Protein AF-A0A421JZM2-F1 (afdb_monomer_lite)

Radius of gyration: 16.65 Å; chains: 1; bounding box: 40×44×39 Å

Secondary structure (DSSP, 8-state):
-HHHHHHHHHHHHHHHHH-TTPPP--PPPHHHHHHHHHHHT--HHHHHHHHHHHHT----HHHHHHHHHHHHTT-EEEEEEEEETTTTEEEEEEEEEETTEEESS-TT--HHHHHHHHHHHHHHHHHHHHHS-TTSPPP-

pLDDT: mean 90.66, std 5.54, range [67.44, 96.5]

Structure (mmCIF, N/CA/C/O backbone):
data_AF-A0A421JZM2-F1
#
_entry.id   AF-A0A421JZM2-F1
#
loop_
_atom_site.group_PDB
_atom_site.id
_atom_site.type_symbol
_atom_site.label_atom_id
_atom_site.label_alt_id
_atom_site.label_comp_id
_atom_site.label_asym_id
_atom_site.label_entity_id
_atom_site.label_seq_id
_atom_site.pdbx_PDB_ins_code
_atom_site.Cartn_x
_atom_site.Cartn_y
_atom_site.Cartn_z
_atom_site.occupancy
_atom_site.B_iso_or_equiv
_atom_site.auth_seq_id
_atom_site.auth_comp_id
_atom_site.auth_asym_id
_atom_site.auth_atom_id
_atom_site.pdbx_PDB_model_num
ATOM 1 N N . MET A 1 1 ? 0.691 8.384 -10.180 1.00 84.94 1 MET A N 1
ATOM 2 C CA . MET A 1 1 ? 1.780 7.888 -9.319 1.00 84.94 1 MET A CA 1
ATOM 3 C C . MET A 1 1 ? 1.243 6.915 -8.282 1.00 84.94 1 MET A C 1
ATOM 5 O O . MET A 1 1 ? 1.487 5.733 -8.445 1.00 84.94 1 MET A O 1
ATOM 9 N N . ALA A 1 2 ? 0.437 7.363 -7.310 1.00 88.62 2 ALA A N 1
ATOM 10 C CA . ALA A 1 2 ? -0.110 6.487 -6.267 1.00 88.62 2 ALA A CA 1
ATOM 11 C C . ALA A 1 2 ? -0.905 5.282 -6.801 1.00 88.62 2 ALA A C 1
ATOM 13 O O . ALA A 1 2 ? -0.619 4.161 -6.407 1.00 88.62 2 ALA A O 1
ATOM 14 N N . ASN A 1 3 ? -1.833 5.491 -7.742 1.00 91.06 3 ASN A N 1
ATOM 15 C CA . ASN A 1 3 ? -2.617 4.383 -8.307 1.00 91.06 3 ASN A CA 1
ATOM 16 C C . ASN A 1 3 ? -1.737 3.337 -8.999 1.00 91.06 3 ASN A C 1
ATOM 18 O O . ASN A 1 3 ? -1.894 2.160 -8.726 1.00 91.06 3 ASN A O 1
ATOM 22 N N . PHE A 1 4 ? -0.752 3.760 -9.799 1.00 92.81 4 PHE A N 1
ATOM 23 C CA . PHE A 1 4 ? 0.203 2.834 -10.416 1.00 92.81 4 PHE A CA 1
ATOM 24 C C . PHE A 1 4 ? 1.011 2.050 -9.381 1.00 92.81 4 PHE A C 1
ATOM 26 O O . PHE A 1 4 ? 1.233 0.862 -9.564 1.00 92.81 4 PHE A O 1
ATOM 33 N N . TYR A 1 5 ? 1.428 2.688 -8.285 1.00 92.94 5 TYR A N 1
ATOM 34 C CA . TYR A 1 5 ? 2.101 1.978 -7.198 1.00 92.94 5 TYR A CA 1
ATOM 35 C C . TYR A 1 5 ? 1.182 0.932 -6.551 1.00 92.94 5 TYR A C 1
ATOM 37 O O . TYR A 1 5 ? 1.602 -0.200 -6.345 1.00 92.94 5 TYR A O 1
ATOM 45 N N . LEU A 1 6 ? -0.075 1.289 -6.268 1.00 94.56 6 LEU A N 1
ATOM 46 C CA . LEU A 1 6 ? -1.064 0.372 -5.692 1.00 94.56 6 LEU A CA 1
ATOM 47 C C . LEU A 1 6 ? -1.367 -0.800 -6.637 1.00 94.56 6 LEU A C 1
ATOM 49 O O . LEU A 1 6 ? -1.368 -1.942 -6.199 1.00 94.56 6 LEU A O 1
ATOM 53 N N . GLU A 1 7 ? -1.549 -0.538 -7.930 1.00 95.31 7 GLU A N 1
ATOM 54 C CA . GLU A 1 7 ? -1.757 -1.574 -8.950 1.00 95.31 7 GLU A CA 1
ATOM 55 C C . GLU A 1 7 ? -0.528 -2.482 -9.091 1.00 95.31 7 GLU A C 1
ATOM 57 O O . GLU A 1 7 ? -0.653 -3.703 -9.179 1.00 95.31 7 GLU A O 1
ATOM 62 N N . ASN A 1 8 ? 0.684 -1.918 -9.092 1.00 95.62 8 ASN A N 1
ATOM 63 C CA . ASN A 1 8 ? 1.913 -2.710 -9.116 1.00 95.62 8 ASN A CA 1
ATOM 64 C C . ASN A 1 8 ? 2.023 -3.575 -7.853 1.00 95.62 8 ASN A C 1
ATOM 66 O O . ASN A 1 8 ? 2.390 -4.740 -7.948 1.00 95.62 8 ASN A O 1
ATOM 70 N N . MET A 1 9 ? 1.645 -3.046 -6.690 1.00 95.94 9 MET A N 1
ATOM 71 C CA . MET A 1 9 ? 1.610 -3.804 -5.442 1.00 95.94 9 MET A CA 1
ATOM 72 C C . MET A 1 9 ? 0.620 -4.977 -5.514 1.00 95.94 9 MET A C 1
ATOM 74 O O . MET A 1 9 ? 0.983 -6.080 -5.132 1.00 95.94 9 MET A O 1
ATOM 78 N N . GLU A 1 10 ? -0.586 -4.792 -6.058 1.00 96.50 10 GLU A N 1
ATOM 79 C CA . GLU A 1 10 ? -1.571 -5.879 -6.246 1.00 96.50 10 GLU A CA 1
ATOM 80 C C . GLU A 1 10 ? -1.045 -6.982 -7.181 1.00 96.50 10 GLU A C 1
ATOM 82 O O . GLU A 1 10 ? -1.233 -8.172 -6.917 1.00 96.50 10 GLU A O 1
ATOM 87 N N . ASN A 1 11 ? -0.324 -6.606 -8.244 1.00 96.19 11 ASN A N 1
ATOM 88 C CA . ASN A 1 11 ? 0.353 -7.562 -9.127 1.00 96.19 11 ASN A CA 1
ATOM 89 C C . ASN A 1 11 ? 1.450 -8.349 -8.396 1.00 96.19 11 ASN A C 1
ATOM 91 O O . ASN A 1 11 ? 1.534 -9.570 -8.509 1.00 96.19 11 ASN A O 1
ATOM 95 N N . GLU A 1 12 ? 2.318 -7.654 -7.664 1.00 96.38 12 GLU A N 1
ATOM 96 C CA . GLU A 1 12 ? 3.450 -8.270 -6.969 1.00 96.38 12 GLU A CA 1
ATOM 97 C C . GLU A 1 12 ? 2.998 -9.149 -5.800 1.00 96.38 12 GLU A C 1
ATOM 99 O O . GLU A 1 12 ? 3.540 -10.234 -5.599 1.00 96.38 12 GLU A O 1
ATOM 104 N N . LEU A 1 13 ? 1.957 -8.731 -5.079 1.00 95.69 13 LEU A N 1
ATOM 105 C CA . LEU A 1 13 ? 1.296 -9.556 -4.073 1.00 95.69 13 LEU A CA 1
ATOM 106 C C . LEU A 1 13 ? 0.633 -10.787 -4.698 1.00 95.69 13 LEU A C 1
ATOM 108 O O . LEU A 1 13 ? 0.682 -11.854 -4.099 1.00 95.69 13 LEU A O 1
ATOM 112 N N . GLY A 1 14 ? 0.066 -10.671 -5.903 1.00 94.69 14 GLY A N 1
ATOM 113 C CA . GLY A 1 14 ? -0.458 -11.813 -6.659 1.00 94.69 14 GLY A CA 1
ATOM 114 C C . GLY A 1 14 ? 0.622 -12.853 -6.958 1.00 94.69 14 GLY A C 1
ATOM 115 O O . GLY A 1 14 ? 0.430 -14.037 -6.691 1.00 94.69 14 GLY A O 1
ATOM 116 N N . LYS A 1 15 ? 1.798 -12.410 -7.420 1.00 94.19 15 LYS A N 1
ATOM 117 C CA . LYS A 1 15 ? 2.962 -13.294 -7.616 1.00 94.19 15 LYS A CA 1
ATOM 118 C C . LYS A 1 15 ? 3.388 -13.953 -6.310 1.00 94.19 15 LYS A C 1
ATOM 120 O O . LYS A 1 15 ? 3.609 -15.158 -6.291 1.00 94.19 15 LYS A O 1
ATOM 125 N N . LYS A 1 16 ? 3.452 -13.180 -5.223 1.00 93.44 16 LYS A N 1
ATOM 126 C CA . LYS A 1 16 ? 3.843 -13.693 -3.907 1.00 93.44 16 LYS A CA 1
ATOM 127 C C . LYS A 1 16 ? 2.844 -14.665 -3.296 1.00 93.44 16 LYS A C 1
ATOM 129 O O . LYS A 1 16 ? 3.232 -15.593 -2.601 1.00 93.44 16 LYS A O 1
ATOM 134 N N . TYR A 1 17 ? 1.559 -14.460 -3.548 1.00 91.56 17 TYR A N 1
ATOM 135 C CA . TYR A 1 17 ? 0.520 -15.384 -3.117 1.00 91.56 17 TYR A CA 1
ATOM 136 C C . TYR A 1 17 ? 0.690 -16.763 -3.784 1.00 91.56 17 TYR A C 1
ATOM 138 O O . TYR A 1 17 ? 0.471 -17.779 -3.135 1.00 91.56 17 TYR A O 1
ATOM 146 N N . VAL A 1 18 ? 1.136 -16.806 -5.047 1.00 90.25 18 VAL A N 1
ATOM 147 C CA . VAL A 1 18 ? 1.440 -18.060 -5.766 1.00 90.25 18 VAL A CA 1
ATOM 148 C C . VAL A 1 18 ? 2.808 -18.640 -5.379 1.00 90.25 18 VAL A C 1
ATOM 150 O O . VAL A 1 18 ? 2.960 -19.857 -5.304 1.00 90.25 18 VAL A O 1
ATOM 153 N N . ASP A 1 19 ? 3.802 -17.783 -5.152 1.00 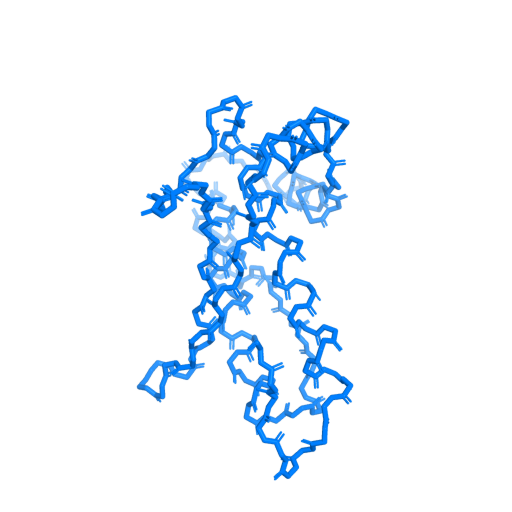89.06 19 ASP A N 1
ATOM 154 C CA . ASP A 1 19 ? 5.163 -18.143 -4.747 1.00 89.06 19 ASP A CA 1
ATOM 155 C C . ASP A 1 19 ? 5.603 -17.273 -3.565 1.00 89.06 19 ASP A C 1
ATOM 157 O O . ASP A 1 19 ? 6.060 -16.141 -3.740 1.00 89.06 19 ASP A O 1
ATOM 161 N N . ASN A 1 20 ? 5.502 -17.808 -2.346 1.00 84.25 20 ASN A N 1
ATOM 162 C CA . ASN A 1 20 ? 5.806 -17.057 -1.124 1.00 84.25 20 ASN A CA 1
ATOM 163 C C . ASN A 1 20 ? 7.284 -16.629 -1.001 1.00 84.25 20 ASN A C 1
ATOM 165 O O . ASN A 1 20 ? 7.603 -15.793 -0.152 1.00 84.25 20 ASN A O 1
ATOM 169 N N . SER A 1 21 ? 8.175 -17.158 -1.851 1.00 87.69 21 SER A N 1
ATOM 170 C CA . SER A 1 21 ? 9.578 -16.747 -1.930 1.00 87.69 21 SER A CA 1
ATOM 171 C C . SER A 1 21 ? 9.793 -15.481 -2.767 1.00 87.69 21 SER A C 1
ATOM 173 O O . SER A 1 21 ? 10.870 -14.885 -2.710 1.00 87.69 21 SER A O 1
ATOM 175 N N . HIS A 1 22 ? 8.773 -15.040 -3.511 1.00 91.88 22 HIS A N 1
ATOM 176 C CA . HIS A 1 22 ? 8.823 -13.826 -4.318 1.00 91.88 22 HIS A CA 1
ATOM 177 C C . HIS A 1 22 ? 9.000 -12.575 -3.444 1.00 91.88 22 HIS A C 1
ATOM 179 O O . HIS A 1 22 ? 8.247 -12.320 -2.496 1.00 91.88 22 HIS A O 1
ATOM 185 N N . GLU A 1 23 ? 9.986 -11.751 -3.793 1.00 92.19 23 GLU A N 1
ATOM 186 C CA . GLU A 1 23 ? 10.197 -10.441 -3.179 1.00 92.19 23 GLU A CA 1
ATOM 187 C C . GLU A 1 23 ? 9.359 -9.382 -3.902 1.00 92.19 23 GLU A C 1
ATOM 189 O O . GLU A 1 23 ? 9.506 -9.158 -5.104 1.00 92.19 23 GLU A O 1
ATOM 194 N N . VAL A 1 24 ? 8.487 -8.701 -3.160 1.00 92.81 24 VAL A N 1
ATOM 195 C CA . VAL A 1 24 ? 7.584 -7.685 -3.711 1.00 92.81 24 VAL A CA 1
ATOM 196 C C . VAL A 1 24 ? 8.361 -6.443 -4.141 1.00 92.81 24 VAL A C 1
ATOM 198 O O . VAL A 1 24 ? 9.040 -5.809 -3.331 1.00 92.81 24 VAL A O 1
ATOM 201 N N . ASN A 1 25 ? 8.186 -6.028 -5.399 1.00 93.12 25 ASN A N 1
ATOM 202 C CA . ASN A 1 25 ? 8.686 -4.747 -5.896 1.00 93.12 25 ASN A CA 1
ATOM 203 C C . ASN A 1 25 ? 7.594 -3.939 -6.612 1.00 93.12 25 ASN A C 1
ATOM 205 O O . ASN A 1 25 ? 7.461 -3.977 -7.833 1.00 93.12 25 ASN A O 1
ATOM 209 N N . ALA A 1 26 ? 6.859 -3.126 -5.853 1.00 92.56 26 ALA A N 1
ATOM 210 C CA . ALA A 1 26 ? 5.790 -2.270 -6.375 1.00 92.56 26 ALA A CA 1
ATOM 211 C C . ALA A 1 26 ? 6.279 -0.991 -7.089 1.00 92.56 26 ALA A C 1
ATOM 213 O O . ALA A 1 26 ? 5.503 -0.057 -7.305 1.00 92.56 26 ALA A O 1
ATOM 214 N N . SER A 1 27 ? 7.571 -0.895 -7.424 1.00 91.75 27 SER A N 1
ATOM 215 C CA . SER A 1 27 ? 8.117 0.301 -8.069 1.00 91.75 27 SER A CA 1
ATOM 216 C C . SER A 1 27 ? 7.499 0.549 -9.445 1.00 91.75 27 SER A C 1
ATOM 218 O O . SER A 1 27 ? 7.036 -0.378 -10.107 1.00 91.75 27 SER A O 1
ATOM 220 N N . LEU A 1 28 ? 7.492 1.807 -9.895 1.00 92.44 28 LEU A N 1
ATOM 221 C CA . LEU A 1 28 ? 7.088 2.130 -11.262 1.00 92.44 28 LEU A CA 1
ATOM 222 C C . LEU A 1 28 ? 8.028 1.454 -12.264 1.00 92.44 28 LEU A C 1
ATOM 224 O O . LEU A 1 28 ? 9.246 1.470 -12.100 1.00 92.44 28 LEU A O 1
ATOM 228 N N . THR A 1 29 ? 7.449 0.913 -13.329 1.00 91.69 29 THR A N 1
ATOM 229 C CA . THR A 1 29 ? 8.196 0.506 -14.524 1.00 91.69 29 THR A CA 1
ATOM 230 C C . THR A 1 29 ? 8.700 1.733 -15.288 1.00 91.69 29 THR A C 1
ATOM 232 O O . THR A 1 29 ? 8.120 2.816 -15.179 1.00 91.69 29 THR A O 1
ATOM 235 N N . ASP A 1 30 ? 9.728 1.570 -16.125 1.00 91.25 30 ASP A N 1
ATOM 236 C CA . ASP A 1 30 ? 10.280 2.662 -16.947 1.00 91.25 30 ASP A CA 1
ATOM 237 C C . ASP A 1 30 ? 9.217 3.344 -17.825 1.00 91.25 30 ASP A C 1
ATOM 239 O O . ASP A 1 30 ? 9.245 4.562 -18.033 1.00 91.25 30 ASP A O 1
ATOM 243 N N . SER A 1 31 ? 8.249 2.570 -18.327 1.00 93.25 31 SER A N 1
ATOM 244 C CA . SER A 1 31 ? 7.132 3.090 -19.115 1.00 93.25 31 SER A CA 1
ATOM 245 C C . SER A 1 31 ? 6.175 3.924 -18.264 1.00 93.25 31 SER A C 1
ATOM 247 O O . SER A 1 31 ? 5.868 5.050 -18.648 1.00 93.25 31 SER A O 1
ATOM 249 N N . GLN A 1 32 ? 5.755 3.426 -17.094 1.00 93.81 32 GLN A N 1
ATOM 250 C CA . GLN A 1 32 ? 4.898 4.171 -16.161 1.00 93.81 32 GLN A CA 1
ATOM 251 C C . GLN A 1 32 ? 5.585 5.446 -15.657 1.00 93.81 32 GLN A C 1
ATOM 253 O O . GLN A 1 32 ? 4.947 6.493 -15.533 1.00 93.81 32 GLN A O 1
ATOM 258 N N . TYR A 1 33 ? 6.890 5.371 -15.385 1.00 92.38 33 TYR A N 1
ATOM 259 C CA . TYR A 1 33 ? 7.708 6.516 -15.000 1.00 92.38 33 TYR A CA 1
ATOM 260 C C . TYR A 1 33 ? 7.688 7.587 -16.095 1.00 92.38 33 TYR A C 1
ATOM 262 O O . TYR A 1 33 ? 7.329 8.738 -15.843 1.00 92.38 33 TYR A O 1
ATOM 270 N N . SER A 1 34 ? 8.007 7.190 -17.330 1.00 91.62 34 SER A N 1
ATOM 271 C CA . SER A 1 34 ? 8.041 8.091 -18.485 1.00 91.62 34 SER A CA 1
ATOM 272 C C . SER A 1 34 ? 6.671 8.710 -18.769 1.00 91.62 34 SER A C 1
ATOM 274 O O . SER A 1 34 ? 6.578 9.911 -19.015 1.00 91.62 34 SER A O 1
ATOM 276 N N . GLU A 1 35 ? 5.598 7.918 -18.686 1.00 93.12 35 GLU A N 1
ATOM 277 C CA . GLU A 1 35 ? 4.226 8.389 -18.886 1.00 93.12 35 GLU A CA 1
ATOM 278 C C . GLU A 1 35 ? 3.836 9.452 -17.854 1.00 93.12 35 GLU A C 1
ATOM 280 O O . GLU A 1 35 ? 3.352 10.526 -18.218 1.00 93.12 35 GLU A O 1
ATOM 285 N N . LEU A 1 36 ? 4.060 9.179 -16.565 1.00 91.44 36 LEU A N 1
ATOM 286 C CA . LEU A 1 36 ? 3.724 10.111 -15.491 1.00 91.44 36 LEU A CA 1
ATOM 287 C C . LEU A 1 36 ? 4.530 11.400 -15.604 1.00 91.44 36 LEU A C 1
ATOM 289 O O . LEU A 1 36 ? 3.956 12.483 -15.509 1.00 91.44 36 LEU A O 1
ATOM 293 N N . LYS A 1 37 ? 5.833 11.285 -15.857 1.00 91.56 37 LYS A N 1
ATOM 294 C CA . LYS A 1 37 ? 6.705 12.436 -16.061 1.00 91.56 37 LYS A CA 1
ATOM 295 C C . LYS A 1 37 ? 6.190 13.331 -17.188 1.00 91.56 37 LYS A C 1
ATOM 297 O O . LYS A 1 37 ? 5.966 14.521 -16.980 1.00 91.56 37 LYS A O 1
ATOM 302 N N . SER A 1 38 ? 5.940 12.752 -18.364 1.00 92.06 38 SER A N 1
ATOM 303 C CA . SER A 1 38 ? 5.435 13.493 -19.523 1.00 92.06 38 SER A CA 1
ATOM 304 C C . SER A 1 38 ? 4.048 14.089 -19.289 1.00 92.06 38 SER A C 1
ATOM 306 O O . SER A 1 38 ? 3.767 15.180 -19.773 1.00 92.06 38 SER A O 1
ATOM 308 N N . LYS A 1 39 ? 3.179 13.406 -18.536 1.00 92.75 39 LYS A N 1
ATOM 309 C CA . LYS A 1 39 ? 1.830 13.893 -18.221 1.00 92.75 39 LYS A CA 1
ATOM 310 C C . LYS A 1 39 ? 1.838 15.159 -17.363 1.00 92.75 39 LYS A C 1
ATOM 312 O O . LYS A 1 39 ? 0.945 15.988 -17.524 1.00 92.75 39 LYS A O 1
ATOM 317 N N . TYR A 1 40 ? 2.788 15.276 -16.439 1.00 90.81 40 TYR A N 1
ATOM 318 C CA . TYR A 1 40 ? 2.856 16.394 -15.495 1.00 90.81 40 TYR A CA 1
ATOM 319 C C . TYR A 1 40 ? 3.911 17.449 -15.854 1.00 90.81 40 TYR A C 1
ATOM 321 O O . TYR A 1 40 ? 3.997 18.444 -15.145 1.00 90.81 40 TYR A O 1
ATOM 329 N N . ASP A 1 41 ? 4.654 17.255 -16.950 1.00 93.69 41 ASP A N 1
ATOM 330 C CA . ASP A 1 41 ? 5.723 18.155 -17.414 1.00 93.69 41 ASP A CA 1
ATOM 331 C C . ASP A 1 41 ? 6.789 18.425 -16.334 1.00 93.69 41 ASP A C 1
ATOM 333 O O . ASP A 1 41 ? 7.179 19.559 -16.074 1.00 93.69 41 ASP A O 1
ATOM 337 N N . ILE A 1 42 ? 7.225 17.353 -15.663 1.00 92.88 42 ILE A N 1
ATOM 338 C CA . ILE A 1 42 ? 8.222 17.387 -14.580 1.00 92.88 42 ILE A CA 1
ATOM 339 C C . ILE A 1 42 ? 9.552 16.834 -15.111 1.00 92.88 42 ILE A C 1
ATOM 341 O O . ILE A 1 42 ? 9.563 15.959 -15.981 1.00 92.88 42 ILE A O 1
ATOM 345 N N . ASP A 1 43 ? 10.686 17.330 -14.616 1.00 92.62 43 ASP A N 1
ATOM 346 C CA . ASP A 1 43 ? 11.990 16.760 -14.962 1.00 92.62 43 ASP A CA 1
ATOM 347 C C . ASP A 1 43 ? 12.285 15.438 -14.222 1.00 92.62 43 ASP A C 1
ATOM 349 O O . ASP A 1 43 ? 11.561 15.014 -13.320 1.00 92.62 43 ASP A O 1
ATOM 353 N N . ASP A 1 44 ? 13.343 14.737 -14.643 1.00 89.19 44 ASP A N 1
ATOM 354 C CA . ASP A 1 44 ? 13.671 13.420 -14.087 1.00 89.19 44 ASP A CA 1
ATOM 355 C C . ASP A 1 44 ? 14.076 13.465 -12.610 1.00 89.19 44 ASP A C 1
ATOM 357 O O . ASP A 1 44 ? 13.744 12.539 -11.874 1.00 89.19 44 ASP A O 1
ATOM 361 N N . PHE A 1 45 ? 14.785 14.505 -12.169 1.00 91.19 45 PHE A N 1
ATOM 362 C CA . PHE A 1 45 ? 15.283 14.580 -10.796 1.00 91.19 45 PHE A CA 1
ATOM 363 C C . PHE A 1 45 ? 14.161 14.945 -9.829 1.00 91.19 45 PHE A C 1
ATOM 365 O O . PHE A 1 45 ? 14.001 14.290 -8.800 1.00 91.19 45 PHE A O 1
ATOM 372 N N . GLU A 1 46 ? 13.342 15.932 -10.188 1.00 92.31 46 GLU A N 1
ATOM 373 C CA . GLU A 1 46 ? 12.191 16.341 -9.390 1.00 92.31 46 GLU A CA 1
ATOM 374 C C . GLU A 1 46 ? 11.172 15.203 -9.270 1.00 92.31 46 GLU A C 1
ATOM 376 O O . GLU A 1 46 ? 10.677 14.922 -8.176 1.00 92.31 46 GLU A O 1
ATOM 381 N N . PHE A 1 47 ? 10.893 14.486 -10.363 1.00 92.62 47 PHE A N 1
ATOM 382 C CA . PHE A 1 47 ? 9.975 13.353 -10.304 1.00 92.62 47 PHE A CA 1
ATOM 383 C C . PHE A 1 47 ? 10.523 12.213 -9.432 1.00 92.62 47 PHE A C 1
ATOM 385 O O . PHE A 1 47 ? 9.772 11.640 -8.639 1.00 92.62 47 PHE A O 1
ATOM 392 N N . ALA A 1 48 ? 11.820 11.900 -9.536 1.00 90.50 48 ALA A N 1
ATOM 393 C CA . ALA A 1 48 ? 12.454 10.884 -8.700 1.00 90.50 48 ALA A CA 1
ATOM 394 C C . ALA A 1 48 ? 12.365 11.238 -7.207 1.00 90.50 48 ALA A C 1
ATOM 396 O O . ALA A 1 48 ? 12.024 10.377 -6.395 1.00 90.50 48 ALA A O 1
ATOM 397 N N . ASP A 1 49 ? 12.613 12.498 -6.842 1.00 92.94 49 ASP A N 1
ATOM 398 C CA . ASP A 1 49 ? 12.499 12.968 -5.460 1.00 92.94 49 ASP A CA 1
ATOM 399 C C . ASP A 1 49 ? 11.057 12.866 -4.948 1.00 92.94 49 ASP A C 1
ATOM 401 O O . ASP A 1 49 ? 10.817 12.295 -3.882 1.00 92.94 49 ASP A O 1
ATOM 405 N N . LEU A 1 50 ? 10.077 13.329 -5.730 1.00 90.94 50 LEU A N 1
ATOM 406 C CA . LEU A 1 50 ? 8.657 13.229 -5.380 1.00 90.94 50 LEU A CA 1
ATOM 407 C C . LEU A 1 50 ? 8.206 11.776 -5.196 1.00 90.94 50 LEU A C 1
ATOM 409 O O . LEU A 1 50 ? 7.478 11.461 -4.250 1.00 90.94 50 LEU A O 1
ATOM 413 N N . TYR A 1 51 ? 8.639 10.885 -6.087 1.00 91.44 51 TYR A N 1
ATOM 414 C CA . TYR A 1 51 ? 8.300 9.471 -6.009 1.00 91.44 51 TYR A CA 1
ATOM 415 C C . TYR A 1 51 ? 8.943 8.792 -4.794 1.00 91.44 51 TYR A C 1
ATOM 417 O O . TYR A 1 51 ? 8.268 8.064 -4.063 1.00 91.44 51 TYR A O 1
ATOM 425 N N . ASN A 1 52 ? 10.212 9.097 -4.517 1.00 90.25 52 ASN A N 1
ATOM 426 C CA . ASN A 1 52 ? 10.910 8.611 -3.331 1.00 90.25 52 ASN A CA 1
ATOM 427 C C . ASN A 1 52 ? 10.234 9.078 -2.035 1.00 90.25 52 ASN A C 1
ATOM 429 O O . ASN A 1 52 ? 10.120 8.303 -1.086 1.00 90.25 52 ASN A O 1
ATOM 433 N N . GLU A 1 53 ? 9.780 10.330 -1.970 1.00 91.31 53 GLU A N 1
ATOM 434 C CA . GLU A 1 53 ? 9.065 10.840 -0.798 1.00 91.31 53 GLU A CA 1
ATOM 435 C C . GLU A 1 53 ? 7.691 10.186 -0.635 1.00 91.31 53 GLU A C 1
ATOM 437 O O . GLU A 1 53 ? 7.314 9.826 0.482 1.00 91.31 53 GLU A O 1
ATOM 442 N N . PHE A 1 54 ? 6.977 9.936 -1.736 1.00 90.38 54 PHE A N 1
ATOM 443 C CA . PHE A 1 54 ? 5.732 9.169 -1.716 1.00 90.38 54 PHE A CA 1
ATOM 444 C C . PHE A 1 54 ? 5.920 7.767 -1.117 1.00 90.38 54 PHE A C 1
ATOM 446 O O . PHE A 1 54 ? 5.168 7.382 -0.222 1.00 90.38 54 PHE A O 1
ATOM 453 N N . GLN A 1 55 ? 6.95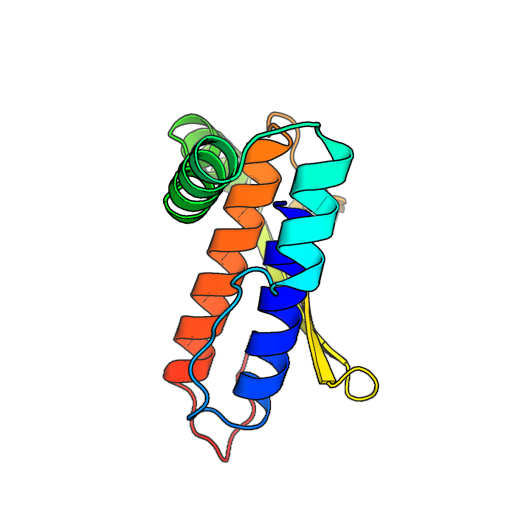7 7.030 -1.526 1.00 86.12 55 GLN A N 1
ATOM 454 C CA . GLN A 1 55 ? 7.234 5.685 -1.001 1.00 86.12 55 GLN A CA 1
ATOM 455 C C . GLN A 1 55 ? 7.583 5.672 0.498 1.00 86.12 55 GLN A C 1
ATOM 457 O O . GLN A 1 55 ? 7.414 4.654 1.167 1.00 86.12 55 GLN A O 1
ATOM 462 N N . LYS A 1 56 ? 8.053 6.796 1.050 1.00 88.88 56 LYS A N 1
ATOM 463 C CA . LYS A 1 56 ? 8.395 6.938 2.475 1.00 88.88 56 LYS A CA 1
ATOM 464 C C . LYS A 1 56 ? 7.235 7.444 3.332 1.00 88.88 56 LYS A C 1
ATOM 466 O O . LYS A 1 56 ? 7.412 7.594 4.547 1.00 88.88 56 LYS A O 1
ATOM 471 N N . MET A 1 57 ? 6.074 7.742 2.741 1.00 89.44 57 MET A N 1
ATOM 472 C CA . MET A 1 57 ? 4.933 8.275 3.481 1.00 89.44 57 MET A CA 1
ATOM 473 C C . MET A 1 57 ? 4.455 7.291 4.548 1.00 89.44 57 MET A C 1
ATOM 475 O O . MET A 1 57 ? 4.329 6.089 4.331 1.00 89.44 57 MET A O 1
ATOM 479 N N . LYS A 1 58 ? 4.177 7.828 5.736 1.00 88.50 58 LYS A N 1
ATOM 480 C CA . LYS A 1 58 ? 3.708 7.067 6.899 1.00 88.50 58 LYS A CA 1
ATOM 481 C C . LYS A 1 58 ? 2.311 7.529 7.300 1.00 88.50 58 LYS A C 1
ATOM 483 O O . LYS A 1 58 ? 1.972 8.686 7.039 1.00 88.50 58 LYS A O 1
ATOM 488 N N . PRO A 1 59 ? 1.532 6.685 8.005 1.00 89.62 59 PRO A N 1
ATOM 489 C CA . PRO A 1 59 ? 0.262 7.099 8.586 1.00 89.62 59 PRO A CA 1
ATOM 490 C C . PRO A 1 59 ? 0.377 8.414 9.360 1.00 89.62 59 PRO A C 1
ATOM 492 O O . PRO A 1 59 ? 1.187 8.534 10.291 1.00 89.62 59 PRO A O 1
ATOM 495 N N . THR A 1 60 ? -0.439 9.396 8.977 1.00 92.19 60 THR A N 1
ATOM 496 C CA . THR A 1 60 ? -0.474 10.713 9.620 1.00 92.19 60 THR A CA 1
ATOM 497 C C . THR A 1 60 ? -1.064 10.596 11.030 1.00 92.19 60 THR A C 1
ATOM 499 O O . THR A 1 60 ? -1.749 9.631 11.375 1.00 92.19 60 THR A O 1
ATOM 502 N N . LYS A 1 61 ? -0.817 11.599 11.884 1.00 94.31 61 LYS A N 1
ATOM 503 C CA . LYS A 1 61 ? -1.488 11.674 13.197 1.00 94.31 61 LYS A CA 1
ATOM 504 C C . LYS A 1 61 ? -3.006 11.784 13.055 1.00 94.31 61 LYS A C 1
ATOM 506 O O . LYS A 1 61 ? -3.725 11.249 13.889 1.00 94.31 61 LYS A O 1
ATOM 511 N N . HIS A 1 62 ? -3.458 12.482 12.018 1.00 95.62 62 HIS A N 1
ATOM 512 C CA . HIS A 1 62 ? -4.870 12.665 11.728 1.00 95.62 62 HIS A CA 1
ATOM 513 C C . HIS A 1 62 ? -5.524 11.339 11.328 1.00 95.62 62 HIS A C 1
ATOM 515 O O . HIS A 1 62 ? -6.439 10.924 12.023 1.00 95.62 62 HIS A O 1
ATOM 521 N N . LEU A 1 63 ? -4.965 10.606 10.356 1.00 94.88 63 LEU A N 1
ATOM 522 C CA . LEU A 1 63 ? -5.402 9.252 9.995 1.00 94.88 63 LEU A CA 1
ATOM 523 C C . LEU A 1 63 ? -5.527 8.351 11.229 1.00 94.88 63 LEU A C 1
ATOM 525 O O . LEU A 1 63 ? -6.576 7.755 11.442 1.00 94.88 63 LEU A O 1
ATOM 529 N N . LYS A 1 64 ? -4.495 8.299 12.082 1.00 94.00 64 LYS A N 1
ATOM 530 C CA . LYS A 1 64 ? -4.544 7.508 13.325 1.00 94.00 64 LYS A CA 1
ATOM 531 C C . LYS A 1 64 ? -5.699 7.932 14.231 1.00 94.00 64 LYS A C 1
ATOM 533 O O . LYS A 1 64 ? -6.489 7.092 14.632 1.00 94.00 64 LYS A O 1
ATOM 538 N N . SER A 1 65 ? -5.838 9.231 14.491 1.00 95.38 65 SER A N 1
ATOM 539 C CA . SER A 1 65 ? -6.919 9.758 15.329 1.00 95.38 65 SER A CA 1
ATOM 540 C C . SER A 1 65 ? -8.309 9.470 14.756 1.00 95.38 65 SER A C 1
ATOM 542 O O . SER A 1 65 ? -9.235 9.219 15.523 1.00 95.38 65 SER A O 1
ATOM 544 N N . THR A 1 66 ? -8.471 9.533 13.433 1.00 94.75 66 THR A N 1
ATOM 545 C CA . THR A 1 66 ? -9.741 9.256 12.756 1.00 94.75 66 THR A CA 1
ATOM 546 C C . THR A 1 66 ? -10.095 7.774 12.860 1.00 94.75 66 THR A C 1
ATOM 548 O O . THR A 1 66 ? -11.227 7.446 13.208 1.00 94.75 66 THR A O 1
ATOM 551 N N . LEU A 1 67 ? -9.123 6.878 12.655 1.00 94.38 67 LEU A N 1
ATOM 552 C CA . LEU A 1 67 ? -9.315 5.436 12.837 1.00 94.38 67 LEU A CA 1
ATOM 553 C C . LEU A 1 67 ? -9.601 5.070 14.299 1.00 94.38 67 LEU A C 1
ATOM 555 O O . LEU A 1 67 ? -10.508 4.283 14.554 1.00 94.38 67 LEU A O 1
ATOM 559 N N . ASP A 1 68 ? -8.899 5.678 15.258 1.00 94.19 68 ASP A N 1
ATOM 560 C CA . ASP A 1 68 ? -9.124 5.453 16.691 1.00 94.19 68 ASP A CA 1
ATOM 561 C C . ASP A 1 68 ? -10.538 5.890 17.110 1.00 94.19 68 ASP A C 1
ATOM 563 O O . ASP A 1 68 ? -11.232 5.177 17.838 1.00 94.19 68 ASP A O 1
ATOM 567 N N . ALA A 1 69 ? -10.997 7.051 16.630 1.00 93.88 69 ALA A N 1
ATOM 568 C CA . ALA A 1 69 ? -12.347 7.545 16.892 1.00 93.88 69 ALA A CA 1
ATOM 569 C C . ALA A 1 69 ? -13.419 6.658 16.240 1.00 93.88 69 ALA A C 1
ATOM 571 O O . ALA A 1 69 ? -14.445 6.367 16.860 1.00 93.88 69 ALA A O 1
ATOM 572 N N . PHE A 1 70 ? -13.172 6.201 15.011 1.00 94.50 70 PHE A N 1
ATOM 573 C CA . PHE A 1 70 ? -14.056 5.276 14.314 1.00 94.50 70 PHE A CA 1
ATOM 574 C C . PHE A 1 70 ? -14.165 3.939 15.060 1.00 94.50 70 PHE A C 1
ATOM 576 O O . PHE A 1 70 ? -15.277 3.502 15.366 1.00 94.50 70 PHE A O 1
ATOM 583 N N . ALA A 1 71 ? -13.040 3.358 15.481 1.00 93.50 71 ALA A N 1
ATOM 584 C CA . ALA A 1 71 ? -13.014 2.148 16.299 1.00 93.50 71 ALA A CA 1
ATOM 585 C C . ALA A 1 71 ? -13.746 2.338 17.640 1.00 93.50 71 ALA A C 1
ATOM 587 O O . ALA A 1 71 ? -14.568 1.509 18.031 1.00 93.50 71 ALA A O 1
ATOM 588 N N . ALA A 1 72 ? -13.542 3.473 18.318 1.00 94.38 72 ALA A N 1
ATOM 589 C CA . ALA A 1 72 ? -14.239 3.803 19.564 1.00 94.38 72 ALA A CA 1
ATOM 590 C C . ALA A 1 72 ? -15.766 3.934 19.398 1.00 94.38 72 ALA A C 1
ATOM 592 O O . ALA A 1 72 ? -16.510 3.754 20.364 1.00 94.38 72 ALA A O 1
ATOM 593 N N . SER A 1 73 ? -16.249 4.218 18.184 1.00 92.12 73 SER A N 1
ATOM 594 C CA . SER A 1 73 ? -17.682 4.236 17.867 1.00 92.12 73 SER A CA 1
ATOM 595 C C . SER A 1 73 ? -18.284 2.840 17.637 1.00 92.12 73 SER A C 1
ATOM 597 O O . SER A 1 73 ? -19.499 2.716 17.464 1.00 92.12 73 SER A O 1
ATOM 599 N N . GLY A 1 74 ? -17.457 1.790 17.694 1.00 93.50 74 GLY A N 1
ATOM 600 C CA . GLY A 1 74 ? -17.821 0.413 17.361 1.00 93.50 74 GLY A CA 1
ATOM 601 C C . GLY A 1 74 ? -17.684 0.098 15.871 1.00 93.50 74 GLY A C 1
ATOM 602 O O . GLY A 1 74 ? -18.360 -0.809 15.392 1.00 93.50 74 GLY A O 1
ATOM 603 N N . GLY A 1 75 ? -16.882 0.881 15.143 1.00 93.69 75 GLY A N 1
ATOM 604 C CA . GLY A 1 75 ? -16.555 0.627 13.746 1.00 93.69 75 GLY A CA 1
ATOM 605 C C . GLY A 1 75 ? -15.374 -0.332 13.587 1.00 93.69 75 GLY A C 1
ATOM 606 O O . GLY A 1 75 ? -14.480 -0.355 14.429 1.00 93.69 75 GLY A O 1
ATOM 607 N N . ASN A 1 76 ? -15.356 -1.090 12.496 1.00 92.69 76 ASN A N 1
ATOM 608 C CA . ASN A 1 76 ? -14.262 -1.976 12.108 1.00 92.69 76 ASN A CA 1
ATOM 609 C C . ASN A 1 76 ? -13.733 -1.587 10.728 1.00 92.69 76 ASN A C 1
ATOM 611 O O . ASN A 1 76 ? -14.483 -1.118 9.872 1.00 92.69 76 ASN A O 1
ATOM 615 N N . VAL A 1 77 ? -12.428 -1.759 10.535 1.00 92.00 77 VAL A N 1
ATOM 616 C CA . VAL A 1 77 ? -11.776 -1.595 9.235 1.00 92.00 77 VAL A CA 1
ATOM 617 C C . VAL A 1 77 ? -11.489 -2.989 8.710 1.00 92.00 77 VAL A C 1
ATOM 619 O O . VAL A 1 77 ? -10.691 -3.712 9.305 1.00 92.00 77 VAL A O 1
ATOM 622 N N . ASP A 1 78 ? -12.134 -3.338 7.610 1.00 91.31 78 ASP A N 1
ATOM 623 C CA . ASP A 1 78 ? -12.041 -4.650 6.992 1.00 91.31 78 ASP A CA 1
ATOM 624 C C . ASP A 1 78 ? -11.106 -4.548 5.778 1.00 91.31 78 ASP A C 1
ATOM 626 O O . ASP A 1 78 ? -11.273 -3.677 4.919 1.00 91.31 78 ASP A O 1
ATOM 630 N N . ILE A 1 79 ? -10.082 -5.403 5.735 1.00 91.88 79 ILE A N 1
ATOM 631 C CA . ILE A 1 79 ? -9.136 -5.515 4.617 1.00 91.88 79 ILE A CA 1
ATOM 632 C C . ILE A 1 79 ? -9.425 -6.845 3.933 1.00 91.88 79 ILE A C 1
ATOM 634 O O . ILE A 1 79 ? -9.225 -7.897 4.530 1.00 91.88 79 ILE A O 1
ATOM 638 N N . GLU A 1 80 ? -9.864 -6.793 2.682 1.00 90.50 80 GLU A N 1
ATOM 639 C CA . GLU A 1 80 ? -10.273 -7.976 1.927 1.00 90.50 80 GLU A CA 1
ATOM 640 C C . GLU A 1 80 ? -9.331 -8.182 0.732 1.00 90.50 80 GLU A C 1
ATOM 642 O O . GLU A 1 80 ? -9.458 -7.490 -0.285 1.00 90.50 80 GLU A O 1
ATOM 647 N N . PRO A 1 81 ? -8.351 -9.095 0.840 1.00 91.25 81 PRO A N 1
ATOM 648 C CA . PRO A 1 81 ? -7.571 -9.543 -0.301 1.00 91.25 81 PRO A CA 1
ATOM 649 C C . PRO A 1 81 ? -8.322 -10.635 -1.077 1.00 91.25 81 PRO A C 1
ATOM 651 O O . PRO A 1 81 ? -8.782 -11.620 -0.503 1.00 91.25 81 PRO A O 1
ATOM 654 N N . VAL A 1 82 ? -8.412 -10.489 -2.398 1.00 92.81 82 VAL A N 1
ATOM 655 C CA . VAL A 1 82 ? -9.038 -11.468 -3.297 1.00 92.81 82 VAL A CA 1
ATOM 656 C C . VAL A 1 82 ? -8.089 -11.777 -4.445 1.00 92.81 82 VAL A C 1
ATOM 658 O O . VAL A 1 82 ? -7.740 -10.889 -5.227 1.00 92.81 82 VAL A O 1
ATOM 661 N N . PHE A 1 83 ? -7.680 -13.040 -4.563 1.00 92.75 83 PHE A N 1
ATOM 662 C CA . PHE A 1 83 ? -6.836 -13.476 -5.670 1.00 92.75 83 PHE A CA 1
ATOM 663 C C . PHE A 1 83 ? -7.669 -13.625 -6.948 1.00 92.75 83 PHE A C 1
ATOM 665 O O . PHE A 1 83 ? -8.593 -14.434 -7.026 1.00 92.75 83 PHE A O 1
ATOM 672 N N . ASP A 1 84 ? -7.344 -12.824 -7.959 1.00 92.44 84 ASP A N 1
ATOM 673 C CA . ASP A 1 84 ? -7.868 -12.948 -9.312 1.00 92.44 84 ASP A CA 1
ATOM 674 C C . ASP A 1 84 ? -6.943 -13.854 -10.126 1.00 92.44 84 ASP A C 1
ATOM 676 O O . ASP A 1 84 ? -5.896 -13.431 -10.622 1.00 92.44 84 ASP A O 1
ATOM 680 N N . GLU A 1 85 ? -7.355 -15.109 -10.299 1.00 89.12 85 GLU A N 1
ATOM 681 C CA . GLU A 1 85 ? -6.605 -16.10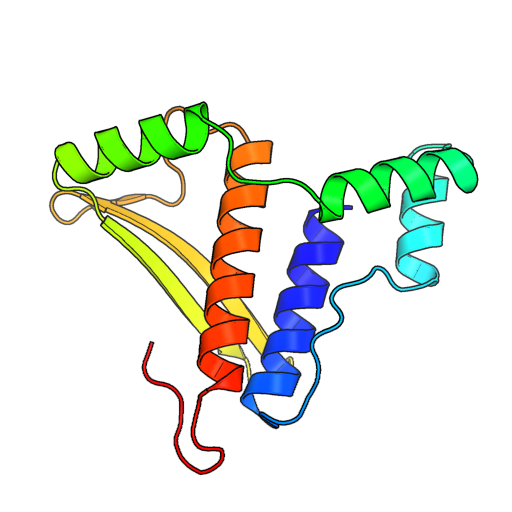0 -11.072 1.00 89.12 85 GLU A CA 1
ATOM 682 C C . GLU A 1 85 ? -6.398 -15.700 -12.540 1.00 89.12 85 GLU A C 1
ATOM 684 O O . GLU A 1 85 ? -5.411 -16.110 -13.154 1.00 89.12 85 GLU A O 1
ATOM 689 N N . LYS A 1 86 ? -7.314 -14.924 -13.138 1.00 91.44 86 LYS A N 1
ATOM 690 C CA . LYS A 1 86 ? -7.226 -14.559 -14.561 1.00 91.44 86 LYS A CA 1
ATOM 691 C C . LYS A 1 86 ? -6.157 -13.510 -14.788 1.00 91.44 86 LYS A C 1
ATOM 693 O O . LYS A 1 86 ? -5.427 -13.589 -15.773 1.00 91.44 86 LYS A O 1
ATOM 698 N N . GLU A 1 87 ? -6.096 -12.528 -13.896 1.00 90.94 87 GLU A N 1
ATOM 699 C CA . GLU A 1 87 ? -5.107 -11.455 -13.971 1.00 90.94 87 GLU A CA 1
ATOM 700 C C . GLU A 1 87 ? -3.818 -11.782 -13.209 1.00 90.94 87 GLU A C 1
ATOM 702 O O . GLU A 1 87 ? -2.827 -11.080 -13.393 1.00 90.94 87 GLU A O 1
ATOM 707 N N . GLN A 1 88 ? -3.813 -12.854 -12.405 1.00 89.81 88 GLN A N 1
ATOM 708 C CA . GLN A 1 88 ? -2.730 -13.210 -11.482 1.00 89.81 88 GLN A CA 1
ATOM 709 C C . GLN A 1 88 ? -2.410 -12.052 -10.522 1.00 89.81 88 GLN A C 1
ATOM 711 O O . GLN A 1 88 ? -1.250 -11.712 -10.285 1.00 89.81 88 GLN A O 1
ATOM 716 N N . LYS A 1 89 ? -3.464 -11.425 -9.985 1.00 93.12 89 LYS A N 1
ATOM 717 C CA . LYS A 1 89 ? -3.386 -10.265 -9.086 1.00 93.12 89 LYS A CA 1
ATOM 718 C C . LYS A 1 89 ? -4.063 -10.556 -7.764 1.00 93.12 89 LYS A C 1
ATOM 720 O O . LYS A 1 89 ? -5.087 -11.227 -7.732 1.00 93.12 89 LYS A O 1
ATOM 725 N N . LEU A 1 90 ? -3.541 -9.988 -6.684 1.00 94.25 90 LEU A N 1
ATOM 726 C CA . LEU A 1 90 ? -4.218 -9.978 -5.394 1.00 94.25 90 LEU A CA 1
ATOM 727 C C . LEU 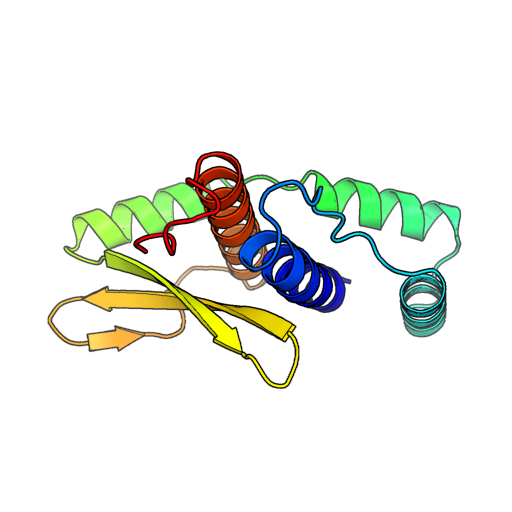A 1 90 ? -4.886 -8.613 -5.209 1.00 94.25 90 LEU A C 1
ATOM 729 O O . LEU A 1 90 ? -4.233 -7.650 -4.814 1.00 94.25 90 LEU A O 1
ATOM 733 N N . ASN A 1 91 ? -6.174 -8.520 -5.539 1.00 94.44 91 ASN A N 1
ATOM 734 C CA . ASN A 1 91 ? -6.951 -7.292 -5.379 1.00 94.44 91 ASN A CA 1
ATOM 735 C C . ASN A 1 91 ? -7.155 -7.014 -3.891 1.00 94.44 91 ASN A C 1
ATOM 737 O O . ASN A 1 91 ? -7.566 -7.913 -3.165 1.00 94.44 91 ASN A O 1
ATOM 741 N N . VAL A 1 92 ? -6.904 -5.785 -3.438 1.00 92.94 92 VAL A N 1
ATOM 742 C CA . VAL A 1 92 ? -7.051 -5.426 -2.020 1.00 92.94 92 VAL A CA 1
ATOM 743 C C . VAL A 1 92 ? -8.087 -4.323 -1.874 1.00 92.94 92 VAL A C 1
ATOM 745 O O . VAL A 1 92 ? -7.850 -3.187 -2.293 1.00 92.94 92 VAL A O 1
ATOM 748 N N . SER A 1 93 ? -9.220 -4.627 -1.245 1.00 91.88 93 SER A N 1
ATOM 749 C CA . SER A 1 93 ? -10.213 -3.630 -0.836 1.00 91.88 93 SER A CA 1
ATOM 750 C C . SER A 1 93 ? -10.090 -3.299 0.647 1.00 91.88 93 SER A C 1
ATOM 752 O O . SER A 1 93 ? -9.744 -4.144 1.469 1.00 91.88 93 SER A O 1
ATOM 754 N N . ILE A 1 94 ? -10.377 -2.040 0.980 1.00 93.12 94 ILE A N 1
ATOM 755 C CA . ILE A 1 94 ? -10.572 -1.594 2.358 1.00 93.12 94 ILE A CA 1
ATOM 756 C C . ILE A 1 94 ? -12.003 -1.111 2.459 1.00 93.12 94 ILE A C 1
ATOM 758 O O . ILE A 1 94 ? -12.418 -0.268 1.665 1.00 93.12 94 ILE A O 1
ATOM 762 N N . SER A 1 95 ? -12.731 -1.634 3.434 1.00 93.31 95 SER A N 1
ATOM 763 C CA . SER A 1 95 ? -14.064 -1.159 3.762 1.00 93.31 95 SER A CA 1
ATOM 764 C C . SER A 1 95 ? -14.170 -0.851 5.251 1.00 93.31 95 SER A C 1
ATOM 766 O O . SER A 1 95 ? -13.355 -1.278 6.071 1.00 93.31 95 SER A O 1
ATOM 768 N N . PHE A 1 96 ? -15.151 -0.030 5.595 1.00 93.88 96 PHE A N 1
ATOM 769 C CA . PHE A 1 96 ? -15.405 0.411 6.956 1.00 93.88 96 PHE A CA 1
ATOM 770 C C . PHE A 1 96 ? -16.796 -0.057 7.352 1.00 93.88 96 PHE A C 1
ATOM 772 O O . PHE A 1 96 ? -17.766 0.280 6.678 1.00 93.88 96 PHE A O 1
ATOM 779 N N . SER A 1 97 ? -16.931 -0.799 8.445 1.00 93.81 97 SER A N 1
ATOM 780 C CA . SER A 1 97 ? -18.217 -1.345 8.874 1.00 93.81 97 SER A CA 1
ATOM 781 C C . SER A 1 97 ? -18.618 -0.849 10.263 1.00 93.81 97 SER A C 1
ATOM 783 O O . SER A 1 97 ? -17.808 -0.789 11.180 1.00 93.81 97 SER A O 1
ATOM 785 N N . ILE A 1 98 ? -19.880 -0.447 10.444 1.00 93.00 98 ILE A N 1
ATOM 786 C CA . ILE A 1 98 ? -20.454 -0.107 11.756 1.00 93.00 98 ILE A CA 1
ATOM 787 C C . ILE A 1 98 ? -21.961 -0.384 11.765 1.00 93.00 98 ILE A C 1
ATOM 789 O O . ILE A 1 98 ? -22.693 0.083 10.895 1.00 93.00 98 ILE A O 1
ATOM 793 N N . LYS A 1 99 ? -22.447 -1.118 12.779 1.00 88.62 99 LYS A N 1
ATOM 794 C CA . LYS A 1 99 ? -23.880 -1.455 12.955 1.00 88.62 99 LYS A CA 1
ATOM 795 C C . LYS A 1 99 ? -24.527 -2.010 11.672 1.00 88.62 99 LYS A C 1
ATOM 797 O O . LYS A 1 99 ? -25.527 -1.466 11.201 1.00 88.62 99 LYS A O 1
ATOM 802 N N . ASP A 1 100 ? -23.918 -3.049 11.103 1.00 85.81 100 ASP A N 1
ATOM 803 C CA . ASP A 1 100 ? -24.380 -3.747 9.890 1.00 85.81 100 ASP A CA 1
ATOM 804 C C . ASP A 1 100 ? -24.425 -2.878 8.619 1.00 85.81 100 ASP A C 1
ATOM 806 O O . ASP A 1 100 ? -25.103 -3.209 7.645 1.00 85.81 100 ASP A O 1
ATOM 810 N N . LYS A 1 101 ? -23.711 -1.746 8.614 1.00 89.88 101 LYS A N 1
ATOM 811 C CA . LYS A 1 101 ? -23.521 -0.902 7.433 1.00 89.88 101 LYS A CA 1
ATOM 812 C C . LYS A 1 101 ? -22.056 -0.877 7.047 1.00 89.88 101 LYS A C 1
ATOM 814 O O . LYS A 1 101 ? -21.224 -0.546 7.887 1.00 89.88 101 LYS A O 1
ATOM 819 N N . THR A 1 102 ? -21.790 -1.161 5.780 1.00 92.00 102 THR A N 1
ATOM 820 C CA . THR A 1 102 ? -20.466 -1.058 5.165 1.00 92.00 102 THR A CA 1
ATOM 821 C C . THR A 1 102 ? -20.370 0.231 4.358 1.00 92.00 102 THR A C 1
ATOM 823 O O . THR A 1 102 ? -21.330 0.638 3.699 1.00 92.00 102 THR A O 1
ATOM 826 N N . TYR A 1 103 ? -19.215 0.875 4.436 1.00 90.88 103 TYR A N 1
ATOM 827 C CA . TYR A 1 103 ? -18.869 2.121 3.776 1.00 90.88 103 TYR A CA 1
ATOM 828 C C . TYR A 1 103 ? -17.548 1.930 3.033 1.00 90.88 103 TYR A C 1
ATOM 830 O O . TYR A 1 103 ? -16.613 1.337 3.571 1.00 90.88 103 TYR A O 1
ATOM 838 N N . ASP A 1 104 ? -17.456 2.477 1.825 1.00 87.62 104 ASP A N 1
ATOM 839 C CA . ASP A 1 104 ? -16.225 2.417 1.025 1.00 87.62 104 ASP A CA 1
ATOM 840 C C . ASP A 1 104 ? -15.193 3.459 1.481 1.00 87.62 104 ASP A C 1
ATOM 842 O O . ASP A 1 104 ? -13.998 3.326 1.230 1.00 87.62 104 ASP A O 1
ATOM 846 N N . THR A 1 105 ? -15.652 4.512 2.160 1.00 87.38 105 THR A N 1
ATOM 847 C CA . THR A 1 105 ? -14.813 5.597 2.670 1.00 87.38 105 THR A CA 1
ATOM 848 C C . THR A 1 105 ? -15.214 5.972 4.090 1.00 87.38 105 THR A C 1
ATOM 850 O O . THR A 1 105 ? -16.344 5.739 4.529 1.00 87.38 105 THR A O 1
ATOM 853 N N . LEU A 1 106 ? -14.274 6.574 4.815 1.00 89.44 106 LEU A N 1
ATOM 854 C CA . LEU A 1 106 ? -14.501 7.094 6.155 1.00 89.44 106 LEU A CA 1
ATOM 855 C C . LEU A 1 106 ? -14.539 8.619 6.101 1.00 89.44 106 LEU A C 1
ATOM 857 O O . LEU A 1 106 ? -13.573 9.264 5.684 1.00 89.44 106 LEU A O 1
ATOM 861 N N . GLU A 1 107 ? -15.656 9.201 6.539 1.00 86.19 107 GLU A N 1
ATOM 862 C CA . GLU A 1 107 ? -15.795 10.653 6.607 1.00 86.19 107 GLU A CA 1
ATOM 863 C C . GLU A 1 107 ? -14.672 11.251 7.464 1.00 86.19 107 GLU A C 1
ATOM 865 O O . GLU A 1 107 ? -14.406 10.811 8.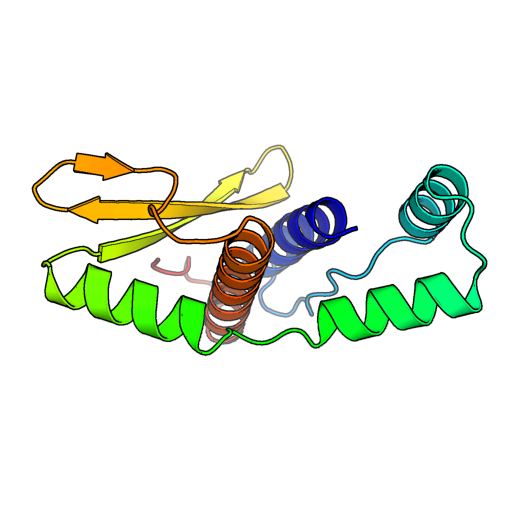583 1.00 86.19 107 GLU A O 1
ATOM 870 N N . GLY A 1 108 ? -14.002 12.263 6.914 1.00 86.12 108 GLY A N 1
ATOM 871 C CA . GLY A 1 108 ? -12.869 12.910 7.560 1.00 86.12 108 GLY A CA 1
ATOM 872 C C . GLY A 1 108 ? -11.507 12.379 7.132 1.00 86.12 108 GLY A C 1
ATOM 873 O O . GLY A 1 108 ? -10.524 12.979 7.534 1.00 86.12 108 GLY A O 1
ATOM 874 N N . LEU A 1 109 ? -11.396 11.340 6.298 1.00 91.88 109 LEU A N 1
ATOM 875 C CA . LEU A 1 109 ? -10.124 11.031 5.636 1.00 91.88 109 LEU A CA 1
ATOM 876 C C . LEU A 1 109 ? -9.937 11.878 4.374 1.00 91.88 109 LEU A C 1
ATOM 878 O O . LEU A 1 109 ? -10.866 12.116 3.605 1.00 91.88 109 LEU A O 1
ATOM 882 N N . SER A 1 110 ? -8.709 12.348 4.157 1.00 92.25 110 SER A N 1
ATOM 883 C CA . SER A 1 110 ? -8.313 12.919 2.868 1.00 92.25 110 SER A CA 1
ATOM 884 C C . SER A 1 110 ? -7.962 11.820 1.860 1.00 92.25 110 SER A C 1
ATOM 886 O O . SER A 1 110 ? -7.533 10.734 2.244 1.00 92.25 110 SER A O 1
ATOM 888 N N . ALA A 1 111 ? -8.024 12.128 0.560 1.00 90.56 111 ALA A N 1
ATOM 889 C CA . ALA A 1 111 ? -7.640 11.183 -0.496 1.00 90.56 111 ALA A CA 1
ATOM 890 C C . ALA A 1 111 ? -6.202 10.645 -0.334 1.00 90.56 111 ALA A C 1
ATOM 892 O O . ALA A 1 111 ? -5.918 9.492 -0.644 1.00 90.56 111 ALA A O 1
ATOM 893 N N . LEU A 1 112 ? -5.276 11.465 0.182 1.00 91.31 112 LEU A N 1
ATOM 894 C CA . LEU A 1 112 ? -3.913 11.012 0.466 1.00 91.31 112 LEU A CA 1
ATOM 895 C C . LEU A 1 112 ? -3.872 10.019 1.635 1.00 91.31 112 LEU A C 1
ATOM 897 O O . LEU A 1 112 ? -3.095 9.071 1.611 1.00 91.31 112 LEU A O 1
ATOM 901 N N . GLU A 1 113 ? -4.695 10.222 2.659 1.00 94.06 113 GLU A N 1
ATOM 902 C CA . GLU A 1 113 ? -4.769 9.316 3.805 1.00 94.06 113 GLU A CA 1
ATOM 903 C C . GLU A 1 113 ? -5.429 7.989 3.445 1.00 94.06 113 GLU A C 1
ATOM 905 O O . GLU A 1 113 ? -4.980 6.961 3.941 1.00 94.06 113 GLU A O 1
ATOM 910 N N . GLU A 1 114 ? -6.408 7.990 2.541 1.00 92.88 114 GLU A N 1
ATOM 911 C CA . GLU A 1 114 ? -6.962 6.765 1.952 1.00 92.88 114 GLU A CA 1
ATOM 912 C C . GLU A 1 114 ? -5.885 5.979 1.190 1.00 92.88 114 GLU A C 1
ATOM 914 O O . GLU A 1 114 ? -5.736 4.773 1.388 1.00 92.88 114 GLU A O 1
ATOM 919 N N . ILE A 1 115 ? -5.063 6.664 0.385 1.00 93.44 115 ILE A N 1
ATOM 920 C CA . ILE A 1 115 ? -3.925 6.044 -0.312 1.00 93.44 115 ILE A CA 1
ATOM 921 C C . ILE A 1 115 ? -2.932 5.450 0.692 1.00 93.44 115 ILE A C 1
ATOM 923 O O . ILE A 1 115 ? -2.543 4.292 0.556 1.00 93.44 115 ILE A O 1
ATOM 927 N N . ILE A 1 116 ? -2.535 6.217 1.713 1.00 93.19 116 ILE A N 1
ATOM 928 C CA . ILE A 1 116 ? -1.606 5.745 2.747 1.00 93.19 116 ILE A CA 1
ATOM 929 C C . ILE A 1 116 ? -2.203 4.544 3.486 1.00 93.19 116 ILE A C 1
ATOM 931 O O . ILE A 1 116 ? -1.487 3.581 3.756 1.00 93.19 116 ILE A O 1
ATOM 935 N N . LEU A 1 117 ? -3.499 4.561 3.800 1.00 93.81 117 LEU A N 1
ATOM 936 C CA . LEU A 1 117 ? -4.182 3.437 4.433 1.00 93.81 117 LEU A CA 1
ATOM 937 C C . LEU A 1 117 ? -4.123 2.184 3.547 1.00 93.81 117 LEU A C 1
ATOM 939 O O . LEU A 1 117 ? -3.714 1.129 4.034 1.00 93.81 117 LEU A O 1
ATOM 943 N N . LYS A 1 118 ? -4.415 2.312 2.243 1.00 94.44 118 LYS A N 1
ATOM 944 C CA . LYS A 1 118 ? -4.318 1.204 1.278 1.00 94.44 118 LYS A CA 1
ATOM 945 C C . LYS A 1 118 ? -2.897 0.654 1.157 1.00 94.44 118 LYS A C 1
ATOM 947 O O . LYS A 1 118 ? -2.708 -0.558 1.228 1.00 94.44 118 LYS A O 1
ATOM 952 N N . MET A 1 119 ? -1.889 1.526 1.083 1.00 93.81 119 MET A N 1
ATOM 953 C CA . MET A 1 119 ? -0.477 1.117 1.097 1.00 93.81 119 MET A CA 1
ATOM 954 C C . MET A 1 119 ? -0.131 0.320 2.364 1.00 93.81 119 MET A C 1
ATOM 956 O O . MET A 1 119 ? 0.504 -0.728 2.281 1.00 93.81 119 MET A O 1
ATOM 960 N N . ASN A 1 120 ? -0.571 0.779 3.541 1.00 92.31 120 ASN A N 1
ATOM 961 C CA . ASN A 1 120 ? -0.304 0.074 4.798 1.00 92.31 120 ASN A CA 1
ATOM 962 C C . ASN A 1 120 ? -1.024 -1.276 4.885 1.00 92.31 120 ASN A C 1
ATOM 964 O O . ASN A 1 120 ? -0.472 -2.205 5.469 1.00 92.31 120 ASN A O 1
ATOM 968 N N . ALA A 1 121 ? -2.230 -1.410 4.329 1.00 93.69 121 ALA A N 1
ATOM 969 C CA . ALA A 1 121 ? -2.918 -2.698 4.250 1.00 93.69 121 ALA A CA 1
ATOM 970 C C . ALA A 1 121 ? -2.158 -3.688 3.355 1.00 93.69 121 ALA A C 1
ATOM 972 O O . ALA A 1 121 ? -1.898 -4.814 3.764 1.00 93.69 121 ALA A O 1
ATOM 973 N N . MET A 1 122 ? -1.707 -3.248 2.178 1.00 95.19 122 MET A N 1
ATOM 974 C CA . MET A 1 122 ? -0.924 -4.087 1.265 1.00 95.19 122 MET A CA 1
ATOM 975 C C . MET A 1 122 ? 0.416 -4.534 1.864 1.00 95.19 122 MET A C 1
ATOM 977 O O . MET A 1 122 ? 0.808 -5.683 1.693 1.00 95.19 122 MET A O 1
ATOM 981 N N . ILE A 1 123 ? 1.098 -3.664 2.617 1.00 92.50 123 ILE A N 1
ATOM 982 C CA . ILE A 1 123 ? 2.322 -4.033 3.352 1.00 92.50 123 ILE A CA 1
ATOM 983 C C . ILE A 1 123 ? 2.019 -5.065 4.449 1.00 92.50 123 ILE A C 1
ATOM 985 O O . ILE A 1 123 ? 2.815 -5.968 4.694 1.00 92.50 123 ILE A O 1
ATOM 989 N N . GLN A 1 124 ? 0.878 -4.957 5.135 1.00 90.88 124 GLN A N 1
ATOM 990 C CA . GLN A 1 124 ? 0.471 -5.970 6.115 1.00 90.88 124 GLN A CA 1
ATOM 991 C C . GLN A 1 124 ? 0.218 -7.324 5.445 1.00 90.88 124 GLN A C 1
ATOM 993 O O . GLN A 1 124 ? 0.683 -8.336 5.961 1.00 90.88 124 GLN A O 1
ATOM 998 N N . ILE A 1 125 ? -0.428 -7.336 4.277 1.00 93.00 125 ILE A N 1
ATOM 999 C CA . ILE A 1 125 ? -0.634 -8.554 3.484 1.00 93.00 125 ILE A CA 1
ATOM 1000 C C . ILE A 1 125 ? 0.708 -9.156 3.048 1.00 93.00 125 ILE A C 1
ATOM 1002 O O . ILE A 1 125 ? 0.914 -10.349 3.237 1.00 93.00 125 ILE A O 1
ATOM 1006 N N . ASP A 1 126 ? 1.651 -8.349 2.551 1.00 93.81 126 ASP A N 1
ATOM 1007 C CA . ASP A 1 126 ? 3.005 -8.812 2.207 1.00 93.81 126 ASP A CA 1
ATOM 1008 C C . ASP A 1 126 ? 3.690 -9.520 3.390 1.00 93.81 126 ASP A C 1
ATOM 1010 O O . ASP A 1 126 ? 4.241 -10.615 3.251 1.00 93.81 126 ASP A O 1
ATOM 1014 N N . ASN A 1 127 ? 3.600 -8.937 4.589 1.00 90.19 127 ASN A N 1
ATOM 1015 C CA . ASN A 1 127 ? 4.153 -9.543 5.802 1.00 90.19 127 ASN A CA 1
ATOM 1016 C C . ASN A 1 127 ? 3.477 -10.879 6.153 1.00 90.19 127 ASN A C 1
ATOM 1018 O O . ASN A 1 127 ? 4.166 -11.809 6.570 1.00 90.19 127 ASN A O 1
ATOM 1022 N N . VAL A 1 128 ? 2.155 -10.985 5.979 1.00 89.69 128 VAL A N 1
ATOM 1023 C CA . VAL A 1 128 ? 1.411 -12.238 6.193 1.00 89.69 128 VAL A CA 1
ATOM 1024 C C . VAL A 1 128 ? 1.860 -13.302 5.194 1.00 89.69 128 VAL A C 1
ATOM 1026 O O . VAL A 1 128 ? 2.229 -14.397 5.610 1.00 89.69 128 VAL A O 1
ATOM 1029 N N . LEU A 1 129 ? 1.911 -12.970 3.900 1.00 89.88 129 LEU A N 1
ATOM 1030 C CA . LEU A 1 129 ? 2.355 -13.888 2.846 1.00 89.88 129 LEU A CA 1
ATOM 1031 C C . LEU A 1 129 ? 3.803 -14.350 3.053 1.00 89.88 129 LEU A C 1
ATOM 1033 O O . LEU A 1 129 ? 4.114 -15.518 2.853 1.00 89.88 129 LEU A O 1
ATOM 1037 N N . SER A 1 130 ? 4.683 -13.456 3.512 1.00 87.62 130 SER A N 1
ATOM 1038 C CA . SER A 1 130 ? 6.082 -13.785 3.829 1.00 87.62 130 SER A CA 1
ATOM 1039 C C . SER A 1 130 ? 6.224 -14.801 4.965 1.00 87.62 130 SER A C 1
ATOM 1041 O O . SER A 1 130 ? 7.238 -15.489 5.055 1.00 87.62 130 SER A O 1
ATOM 1043 N N . GLY A 1 131 ? 5.251 -14.838 5.878 1.00 83.06 131 GLY A N 1
ATOM 1044 C CA . GLY A 1 131 ? 5.221 -15.755 7.015 1.00 83.06 131 GLY A CA 1
ATOM 1045 C C . GLY A 1 131 ? 4.373 -17.006 6.786 1.00 83.06 131 GLY A C 1
ATOM 1046 O O . GLY A 1 131 ? 4.312 -17.847 7.683 1.00 83.06 131 GLY A O 1
ATOM 1047 N N . ALA A 1 132 ? 3.700 -17.116 5.638 1.00 78.62 132 ALA A N 1
ATOM 1048 C CA . ALA A 1 132 ? 2.784 -18.205 5.331 1.00 78.62 132 ALA A CA 1
ATOM 1049 C C . ALA A 1 132 ? 3.529 -19.472 4.880 1.00 78.62 132 ALA A C 1
ATOM 1051 O O . ALA A 1 132 ? 4.564 -19.409 4.212 1.00 78.62 132 ALA A O 1
ATOM 1052 N N . ASP A 1 133 ? 2.978 -20.631 5.241 1.00 73.75 133 ASP A N 1
ATOM 1053 C CA . ASP A 1 133 ? 3.422 -21.929 4.727 1.00 73.75 133 ASP A CA 1
ATOM 1054 C C . ASP A 1 133 ? 3.100 -22.009 3.220 1.00 73.75 133 ASP A C 1
ATOM 1056 O O . ASP A 1 133 ? 1.956 -21.748 2.853 1.00 73.75 133 ASP A O 1
ATOM 1060 N N . PRO A 1 134 ? 4.067 -22.343 2.342 1.00 67.44 134 PRO A N 1
ATOM 1061 C CA . PRO A 1 134 ? 3.839 -22.381 0.894 1.00 67.44 134 PRO A CA 1
ATOM 1062 C C . PRO A 1 134 ? 2.769 -23.391 0.464 1.00 67.44 134 PRO A C 1
ATOM 1064 O O . PRO A 1 134 ? 2.171 -23.227 -0.597 1.00 67.44 134 PRO A O 1
ATOM 1067 N N . ASP A 1 135 ? 2.529 -24.430 1.266 1.00 72.00 135 ASP A N 1
ATOM 1068 C CA . ASP A 1 135 ? 1.567 -25.485 0.950 1.00 72.00 135 ASP A CA 1
ATOM 1069 C C . ASP A 1 135 ? 0.164 -25.193 1.517 1.00 72.00 135 ASP A C 1
ATOM 1071 O O . ASP A 1 135 ? -0.764 -25.988 1.328 1.00 72.00 135 ASP A O 1
ATOM 1075 N N . VAL A 1 136 ? -0.013 -24.071 2.228 1.00 73.88 136 VAL A N 1
ATOM 1076 C CA . VAL A 1 136 ? -1.272 -23.702 2.883 1.00 73.88 136 VAL A CA 1
ATOM 1077 C C . VAL A 1 136 ? -1.694 -22.305 2.463 1.00 73.88 136 VAL A C 1
ATOM 107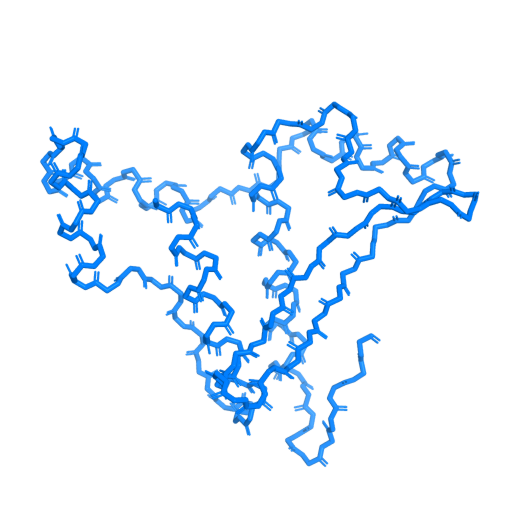9 O O . VAL A 1 136 ? -0.986 -21.324 2.671 1.00 73.88 136 VAL A O 1
ATOM 1082 N N . GLU A 1 137 ? -2.907 -22.210 1.930 1.00 73.81 137 GLU A N 1
ATOM 1083 C CA . GLU A 1 137 ? -3.487 -20.925 1.569 1.00 73.81 137 GLU A CA 1
ATOM 1084 C C . GLU A 1 137 ? -3.587 -20.003 2.807 1.00 73.81 137 GLU A C 1
ATOM 1086 O O . GLU A 1 137 ? -4.087 -20.438 3.854 1.00 73.81 137 GLU A O 1
ATOM 1091 N N . PRO A 1 138 ? -3.108 -18.746 2.730 1.00 71.19 138 PRO A N 1
ATOM 1092 C CA . PRO A 1 138 ? -3.160 -17.818 3.853 1.00 71.19 138 PRO A CA 1
ATOM 1093 C C . PRO A 1 138 ? -4.605 -17.552 4.293 1.00 71.19 138 PRO A C 1
ATOM 1095 O O . PRO A 1 138 ? -5.473 -17.267 3.470 1.00 71.19 138 PRO A O 1
ATOM 1098 N N . ALA A 1 139 ? -4.858 -17.602 5.602 1.00 69.25 139 ALA A N 1
ATOM 1099 C CA . ALA A 1 139 ? -6.137 -17.185 6.168 1.00 69.25 139 ALA A CA 1
ATOM 1100 C C . ALA A 1 139 ? -6.133 -15.663 6.374 1.00 69.25 139 ALA A C 1
ATOM 1102 O O . ALA A 1 139 ? -5.295 -15.151 7.123 1.00 69.25 139 ALA A O 1
ATOM 1103 N N . PHE A 1 140 ? -7.058 -14.972 5.710 1.00 67.88 140 PHE A N 1
ATOM 1104 C CA . PHE A 1 140 ? -7.296 -13.534 5.840 1.00 67.88 140 PHE A CA 1
ATOM 1105 C C . PHE A 1 140 ? -8.566 -13.263 6.647 1.00 67.88 140 PHE A C 1
ATOM 1107 O O . PHE A 1 140 ? -9.537 -14.042 6.496 1.00 67.88 140 PHE A O 1
#

Foldseek 3Di:
DLVQLLQLLQLQLLVCLLPVPRDRDSDDDPVRLVVVCVVVVHDPVVSVVVVVVLVVDAQDPQLVVLVVVLVVQVKDWDWDWDQDPVSSGTDIAIWIDDPRDIDSDRPRDDPSNVSNVSVVSSVVSNVQSNPDDSVDRGDD

Sequence (140 aa):
MANFYLENMENELGKKYVDNSHEVNASLTDSQYSELKSKYDIDDFEFADLYNEFQKMKPTKHLKSTLDAFAASGGNVDIEPVFDEKEQKLNVSISFSIKDKTYDTLEGLSALEEIILKMNAMIQIDNVLSGADPDVEPAF